Protein AF-A0A7X0TU93-F1 (afdb_monomer_lite)

Secondary structure (DSSP, 8-state):
-HHHHHHHHHHHHHHHHHHTSTT--HHHHHHHHHHHHHHHHHHHHHHHHHHHTT----B-HHHHHHHHHHHHHHHHHHHHTTSS-GGGHHHHHHHHHHHHHHHHH--BS------

Structure (mmCIF, N/CA/C/O backbone):
data_AF-A0A7X0TU93-F1
#
_entry.id   AF-A0A7X0TU93-F1
#
loop_
_atom_site.group_PDB
_atom_site.id
_atom_site.type_symbol
_atom_site.label_atom_id
_atom_site.label_alt_id
_atom_site.label_comp_id
_atom_site.label_asym_id
_atom_site.label_entity_id
_atom_site.label_seq_id
_atom_site.pdbx_PDB_ins_code
_atom_site.Cartn_x
_atom_site.Cartn_y
_atom_site.Cartn_z
_atom_site.occupancy
_atom_site.B_iso_or_equiv
_atom_site.auth_seq_id
_atom_site.auth_comp_id
_atom_site.auth_asym_id
_atom_site.auth_atom_id
_atom_site.pdbx_PDB_model_num
ATOM 1 N N . MET A 1 1 ? -4.955 6.452 7.389 1.00 64.06 1 MET A N 1
ATOM 2 C CA . MET A 1 1 ? -3.762 7.131 6.828 1.00 64.06 1 MET A CA 1
ATOM 3 C C . MET A 1 1 ? -2.519 6.248 6.896 1.00 64.06 1 MET A C 1
ATOM 5 O O . MET A 1 1 ? -1.942 6.004 5.852 1.00 64.06 1 MET A O 1
ATOM 9 N N . LEU A 1 2 ? -2.144 5.685 8.053 1.00 73.81 2 LEU A N 1
ATOM 10 C CA . LEU A 1 2 ? -0.967 4.795 8.152 1.00 73.81 2 LEU A CA 1
ATOM 11 C C . LEU A 1 2 ? -1.097 3.449 7.410 1.00 73.81 2 LEU A C 1
ATOM 13 O O . LEU A 1 2 ? -0.090 2.902 6.984 1.00 73.81 2 LEU A O 1
ATOM 17 N N . LEU A 1 3 ? -2.325 2.972 7.176 1.00 72.25 3 LEU A N 1
ATOM 18 C CA . LEU A 1 3 ? -2.631 1.809 6.333 1.00 72.25 3 LEU A CA 1
ATOM 19 C C . LEU A 1 3 ? -2.080 1.985 4.918 1.00 72.25 3 LEU A C 1
ATOM 21 O O . LEU A 1 3 ? -1.409 1.110 4.388 1.00 72.25 3 LEU A O 1
ATOM 25 N N . TYR A 1 4 ? -2.322 3.163 4.338 1.00 75.81 4 TYR A N 1
ATOM 26 C CA . TYR A 1 4 ? -1.814 3.506 3.020 1.00 75.81 4 TYR A CA 1
ATOM 27 C C . TYR A 1 4 ? -0.291 3.550 3.008 1.00 75.81 4 TYR A C 1
ATOM 29 O O . TYR A 1 4 ? 0.321 3.041 2.082 1.00 75.81 4 TYR A O 1
ATOM 37 N N . PHE A 1 5 ? 0.322 4.108 4.055 1.00 75.94 5 PHE A N 1
ATOM 38 C CA . PHE A 1 5 ? 1.775 4.214 4.130 1.00 75.94 5 PHE A CA 1
ATOM 39 C C . PHE A 1 5 ? 2.444 2.832 4.164 1.00 75.94 5 PHE A C 1
ATOM 41 O O . PHE A 1 5 ? 3.403 2.608 3.435 1.00 75.94 5 PHE A O 1
ATOM 48 N N . GLY A 1 6 ? 1.902 1.888 4.943 1.00 77.81 6 GLY A N 1
ATOM 49 C CA . GLY A 1 6 ? 2.391 0.504 4.976 1.00 77.81 6 GLY A CA 1
ATOM 50 C C . GLY A 1 6 ? 2.223 -0.216 3.637 1.00 77.81 6 GLY A C 1
ATOM 51 O O . GLY A 1 6 ? 3.159 -0.846 3.150 1.00 77.81 6 GLY A O 1
ATOM 52 N N . TYR A 1 7 ? 1.059 -0.054 3.008 1.00 79.44 7 TYR A N 1
ATOM 53 C CA . TYR A 1 7 ? 0.767 -0.636 1.698 1.00 79.44 7 TYR A CA 1
ATOM 54 C C . TYR A 1 7 ? 1.671 -0.073 0.587 1.00 79.44 7 TYR A C 1
ATOM 56 O O . TYR A 1 7 ? 2.238 -0.817 -0.213 1.00 79.44 7 TYR A O 1
ATOM 64 N N . PHE A 1 8 ? 1.861 1.247 0.576 1.00 79.56 8 PHE A N 1
ATOM 65 C CA . PHE A 1 8 ? 2.715 1.947 -0.378 1.00 79.56 8 PHE A CA 1
ATOM 66 C C . PHE A 1 8 ? 4.175 1.499 -0.276 1.00 79.56 8 PHE A C 1
ATOM 68 O O . PHE A 1 8 ? 4.825 1.318 -1.300 1.00 79.56 8 PHE A O 1
ATOM 75 N N . LEU A 1 9 ? 4.687 1.286 0.938 1.00 80.12 9 LEU A N 1
ATOM 76 C CA . LEU A 1 9 ? 6.096 0.961 1.179 1.00 80.12 9 LEU A CA 1
ATOM 77 C C . LEU A 1 9 ? 6.483 -0.410 0.601 1.00 80.12 9 LEU A C 1
ATOM 79 O O . LEU A 1 9 ? 7.512 -0.535 -0.061 1.00 80.12 9 LEU A O 1
ATOM 83 N N . VAL A 1 10 ? 5.629 -1.420 0.782 1.00 79.94 10 VAL A N 1
ATOM 84 C CA . VAL A 1 10 ? 5.846 -2.772 0.231 1.00 79.94 10 VAL A CA 1
ATOM 85 C C . VAL A 1 10 ? 5.816 -2.760 -1.298 1.00 79.94 10 VAL A C 1
ATOM 87 O O . VAL A 1 10 ? 6.655 -3.379 -1.957 1.00 79.94 10 VAL A O 1
ATOM 90 N N . HIS A 1 11 ? 4.877 -2.020 -1.882 1.00 75.06 11 HIS A N 1
ATOM 91 C CA . HIS A 1 11 ? 4.806 -1.898 -3.330 1.00 75.06 11 HIS A CA 1
ATOM 92 C C . HIS A 1 11 ? 5.956 -1.066 -3.919 1.00 75.06 11 HIS A C 1
ATOM 94 O O . HIS A 1 11 ? 6.493 -1.424 -4.968 1.00 75.06 11 HIS A O 1
ATOM 100 N N . ALA A 1 12 ? 6.377 0.003 -3.238 1.00 78.94 12 ALA A N 1
ATOM 101 C CA . ALA A 1 12 ? 7.544 0.786 -3.630 1.00 78.94 12 ALA A CA 1
ATOM 102 C C . ALA A 1 12 ? 8.803 -0.091 -3.656 1.00 78.94 12 ALA A C 1
ATOM 104 O O . ALA A 1 12 ? 9.567 -0.026 -4.616 1.00 78.94 12 ALA A O 1
ATOM 105 N N . TYR A 1 13 ? 8.977 -0.974 -2.666 1.00 77.25 13 TYR A N 1
ATOM 106 C CA . TYR A 1 13 ? 10.075 -1.943 -2.649 1.00 77.25 13 TYR A CA 1
ATOM 107 C C . TYR A 1 13 ? 10.044 -2.882 -3.867 1.00 77.25 13 TYR A C 1
ATOM 109 O O . TYR A 1 13 ? 11.060 -3.051 -4.537 1.00 77.25 13 TYR A O 1
ATOM 117 N N . SER A 1 14 ? 8.870 -3.416 -4.223 1.00 72.38 14 SER A N 1
ATOM 118 C CA . SER A 1 14 ? 8.722 -4.272 -5.415 1.00 72.38 14 SER A CA 1
ATOM 119 C C . SER A 1 14 ? 9.058 -3.547 -6.721 1.00 72.38 14 SER A C 1
ATOM 121 O O . SER A 1 14 ? 9.546 -4.160 -7.667 1.00 72.38 14 SER A O 1
ATOM 123 N N . ILE A 1 15 ? 8.802 -2.241 -6.796 1.00 70.44 15 ILE A N 1
ATOM 124 C CA . ILE A 1 15 ? 9.132 -1.430 -7.971 1.00 70.44 15 ILE A CA 1
ATOM 125 C C . ILE A 1 15 ? 10.627 -1.114 -8.025 1.00 70.44 15 ILE A C 1
ATOM 127 O O . ILE A 1 15 ? 11.216 -1.192 -9.100 1.00 70.44 15 ILE A O 1
ATOM 131 N N . VAL A 1 16 ? 11.256 -0.814 -6.886 1.00 74.94 16 VAL A N 1
ATOM 132 C CA . VAL A 1 16 ? 12.709 -0.583 -6.799 1.00 74.94 16 VAL A CA 1
ATOM 133 C C . VAL A 1 16 ? 13.496 -1.820 -7.242 1.00 74.94 16 VAL A C 1
ATOM 135 O O . VAL A 1 16 ? 14.478 -1.684 -7.975 1.00 74.94 16 VAL A O 1
ATOM 138 N N . ASP A 1 17 ? 13.036 -3.016 -6.871 1.00 69.12 17 ASP A N 1
ATOM 139 C CA . ASP A 1 17 ? 13.629 -4.284 -7.312 1.00 69.12 17 ASP A CA 1
ATOM 140 C C . ASP A 1 17 ? 13.550 -4.451 -8.843 1.00 69.12 17 ASP A C 1
ATOM 142 O O . ASP A 1 17 ? 14.542 -4.762 -9.505 1.00 69.12 17 ASP A O 1
ATOM 146 N N . LYS A 1 18 ? 12.401 -4.115 -9.446 1.00 66.81 18 LYS A N 1
ATOM 147 C CA . LYS A 1 18 ? 12.216 -4.171 -10.907 1.00 66.81 18 LYS A CA 1
ATOM 148 C C . LYS A 1 18 ? 12.986 -3.093 -11.670 1.00 66.81 18 LYS A C 1
ATOM 150 O O . LYS A 1 18 ? 13.452 -3.358 -12.775 1.00 66.81 18 LYS A O 1
ATOM 155 N N . ILE A 1 19 ? 13.124 -1.894 -11.104 1.00 66.88 19 ILE A N 1
ATOM 156 C CA . ILE A 1 19 ? 13.863 -0.774 -11.715 1.00 66.88 19 ILE A CA 1
ATOM 157 C C . ILE A 1 19 ? 15.380 -0.981 -11.623 1.00 66.88 19 ILE A C 1
ATOM 159 O O . ILE A 1 19 ? 16.107 -0.495 -12.484 1.00 66.88 19 ILE A O 1
ATOM 163 N N . SER A 1 20 ? 15.867 -1.732 -10.631 1.00 64.19 20 SER A N 1
ATOM 164 C CA . SER A 1 20 ? 17.299 -2.045 -10.491 1.00 64.19 20 SER A CA 1
ATOM 165 C C . SER A 1 20 ? 17.837 -2.962 -11.599 1.00 64.19 20 SER A C 1
ATOM 167 O O . SER A 1 20 ? 19.039 -3.223 -11.655 1.00 64.19 20 SER A O 1
ATOM 169 N N . GLN A 1 21 ? 16.979 -3.435 -12.508 1.00 66.44 21 GLN A N 1
ATOM 170 C CA . GLN A 1 21 ? 17.405 -4.173 -13.689 1.00 66.44 21 GLN A CA 1
ATOM 171 C C . GLN A 1 21 ? 18.001 -3.213 -14.740 1.00 66.44 21 GLN A C 1
ATOM 173 O O . GLN A 1 21 ? 17.340 -2.259 -15.154 1.00 66.44 21 GLN A O 1
ATOM 178 N N . PRO A 1 22 ? 19.235 -3.458 -15.220 1.00 57.75 22 PRO A N 1
ATOM 179 C CA . PRO A 1 22 ? 20.078 -2.461 -15.895 1.00 57.75 22 PRO A CA 1
ATOM 180 C C . PRO A 1 22 ? 19.654 -2.053 -17.324 1.00 57.75 22 PRO A C 1
ATOM 182 O O . PRO A 1 22 ? 20.442 -1.436 -18.036 1.00 57.75 22 PRO A O 1
ATOM 185 N N . HIS A 1 23 ? 18.436 -2.371 -17.776 1.00 61.78 23 HIS A N 1
ATOM 186 C CA . HIS A 1 23 ? 18.007 -2.201 -19.174 1.00 61.78 23 HIS A CA 1
ATOM 187 C C . HIS A 1 23 ? 16.750 -1.326 -19.360 1.00 61.78 23 HIS A C 1
ATOM 189 O O . HIS A 1 23 ? 16.056 -1.437 -20.368 1.00 61.78 23 HIS A O 1
ATOM 195 N N . LEU A 1 24 ? 16.406 -0.464 -18.398 1.00 69.69 24 LEU A N 1
ATOM 196 C CA . LEU A 1 24 ? 15.202 0.371 -18.487 1.00 69.69 24 LEU A CA 1
ATOM 197 C C . LEU A 1 24 ? 15.537 1.828 -18.818 1.00 69.69 24 LEU A C 1
ATOM 199 O O . LEU A 1 24 ? 16.319 2.480 -18.130 1.00 69.69 24 LEU A O 1
ATOM 203 N N . ALA A 1 25 ? 14.902 2.358 -19.866 1.00 79.62 25 ALA A N 1
ATOM 204 C CA . ALA A 1 25 ? 15.002 3.771 -20.207 1.00 79.62 25 ALA A CA 1
ATOM 205 C C . ALA A 1 25 ? 14.377 4.648 -19.095 1.00 79.62 25 ALA A C 1
ATOM 207 O O . ALA A 1 25 ? 13.308 4.301 -18.579 1.00 79.62 25 ALA A O 1
ATOM 208 N N . PRO A 1 26 ? 14.954 5.824 -18.772 1.00 76.31 26 PRO A N 1
ATOM 209 C CA . PRO A 1 26 ? 14.443 6.718 -17.724 1.00 76.31 26 PRO A CA 1
ATOM 210 C C . PRO A 1 26 ? 12.962 7.098 -17.885 1.00 76.31 26 PRO A C 1
ATOM 212 O O . PRO A 1 26 ? 12.227 7.215 -16.905 1.00 76.31 26 PRO A O 1
ATOM 215 N N . SER A 1 27 ? 12.489 7.234 -19.126 1.00 79.50 27 SER A N 1
ATOM 216 C CA . SER A 1 27 ? 11.087 7.537 -19.440 1.00 79.50 27 SER A CA 1
ATOM 217 C C . SER A 1 27 ? 10.125 6.415 -19.028 1.00 79.50 27 SER A C 1
ATOM 219 O O . SER A 1 27 ? 9.015 6.691 -18.578 1.00 79.50 27 SER A O 1
ATOM 221 N N . VAL A 1 28 ? 10.552 5.152 -19.135 1.00 79.06 28 VAL A N 1
ATOM 222 C CA . VAL A 1 28 ? 9.750 3.975 -18.751 1.00 79.06 28 VAL A CA 1
ATOM 223 C C . VAL A 1 28 ? 9.601 3.898 -17.234 1.00 79.06 28 VAL A C 1
ATOM 225 O O . VAL A 1 28 ? 8.542 3.521 -16.727 1.00 79.06 28 VAL A O 1
ATOM 228 N N . ILE A 1 29 ? 10.641 4.312 -16.508 1.00 78.50 29 ILE A N 1
ATOM 229 C CA . ILE A 1 29 ? 10.635 4.389 -15.047 1.00 78.50 29 ILE A CA 1
ATOM 230 C C . ILE A 1 29 ? 9.615 5.433 -14.576 1.00 78.50 29 ILE A C 1
ATOM 232 O O . ILE A 1 29 ? 8.764 5.121 -13.743 1.00 78.50 29 ILE A O 1
ATOM 236 N N . LEU A 1 30 ? 9.647 6.643 -15.149 1.00 80.69 30 LEU A N 1
ATOM 237 C CA . LEU A 1 30 ? 8.689 7.703 -14.814 1.00 80.69 30 LEU A CA 1
ATOM 238 C C . LEU A 1 30 ? 7.247 7.301 -15.139 1.00 80.69 30 LEU A C 1
ATOM 240 O O . LEU A 1 30 ? 6.359 7.476 -14.306 1.00 80.69 30 LEU A O 1
ATOM 244 N N . PHE A 1 31 ? 7.020 6.707 -16.312 1.00 82.81 31 PHE A N 1
ATOM 245 C CA . PHE A 1 31 ? 5.698 6.219 -16.701 1.00 82.81 31 PHE A CA 1
ATOM 246 C C . PHE A 1 31 ? 5.174 5.149 -15.732 1.00 82.81 31 PHE A C 1
ATOM 248 O O . PHE A 1 31 ? 4.052 5.259 -15.234 1.00 82.81 31 PHE A O 1
ATOM 255 N N . SER A 1 32 ? 6.002 4.154 -15.400 1.00 80.00 32 SER A N 1
ATOM 256 C CA . SER A 1 32 ? 5.628 3.086 -14.464 1.00 80.00 32 SER A CA 1
ATOM 257 C C . SER A 1 32 ? 5.327 3.627 -13.067 1.00 80.00 32 SER A C 1
ATOM 259 O O . SER A 1 32 ? 4.378 3.176 -12.430 1.00 80.00 32 SER A O 1
ATOM 261 N N . LEU A 1 33 ? 6.083 4.629 -12.606 1.00 80.81 33 LEU A N 1
ATOM 262 C CA . LEU A 1 33 ? 5.853 5.279 -11.317 1.00 80.81 33 LEU A CA 1
ATOM 263 C C . LEU A 1 33 ? 4.513 6.028 -11.282 1.00 80.81 33 LEU A C 1
ATOM 265 O O . LEU A 1 33 ? 3.765 5.901 -10.314 1.00 80.81 33 LEU A O 1
ATOM 269 N N . THR A 1 34 ? 4.175 6.775 -12.336 1.00 83.38 34 THR A N 1
ATOM 270 C CA . THR A 1 34 ? 2.879 7.465 -12.435 1.00 83.38 34 THR A CA 1
ATOM 271 C C . THR A 1 34 ? 1.723 6.476 -12.433 1.00 83.38 34 THR A C 1
ATOM 273 O O . THR A 1 34 ? 0.783 6.631 -11.651 1.00 83.38 34 THR A O 1
ATOM 276 N N . VAL A 1 35 ? 1.798 5.442 -13.274 1.00 82.38 35 VAL A N 1
ATOM 277 C CA . VAL A 1 35 ? 0.761 4.406 -13.343 1.00 82.38 35 VAL A CA 1
ATOM 278 C C . VAL A 1 35 ? 0.607 3.721 -11.988 1.00 82.38 35 VAL A C 1
ATOM 280 O O . VAL A 1 35 ? -0.517 3.527 -11.530 1.00 82.38 35 VAL A O 1
ATOM 283 N N . PHE A 1 36 ? 1.716 3.435 -11.304 1.00 80.00 36 PHE A N 1
ATOM 284 C CA . PHE A 1 36 ? 1.710 2.870 -9.962 1.00 80.00 36 PHE A CA 1
ATOM 285 C C . PHE A 1 36 ? 1.006 3.766 -8.931 1.00 80.00 36 PHE A C 1
ATOM 287 O O . PHE A 1 36 ? 0.170 3.277 -8.170 1.00 80.00 36 PHE A O 1
ATOM 294 N N . ILE A 1 37 ? 1.299 5.071 -8.917 1.00 78.31 37 ILE A N 1
ATOM 295 C CA . ILE A 1 37 ? 0.656 6.026 -7.999 1.00 78.31 37 ILE A CA 1
ATOM 296 C C . ILE A 1 37 ? -0.858 6.092 -8.244 1.00 78.31 37 ILE A C 1
ATOM 298 O O . ILE A 1 37 ? -1.636 6.174 -7.295 1.00 78.31 37 ILE A O 1
ATOM 302 N N . ILE A 1 38 ? -1.293 6.030 -9.501 1.00 82.06 38 ILE A N 1
ATOM 303 C CA . ILE A 1 38 ? -2.721 6.040 -9.842 1.00 82.06 38 ILE A CA 1
ATOM 304 C C . ILE A 1 38 ? -3.382 4.728 -9.398 1.00 82.06 38 ILE A C 1
ATOM 306 O O . ILE A 1 38 ? -4.437 4.746 -8.763 1.00 82.06 38 ILE A O 1
ATOM 310 N N . TRP A 1 39 ? -2.744 3.588 -9.670 1.00 75.25 39 TRP A N 1
ATOM 311 C CA . TRP A 1 39 ? -3.280 2.269 -9.328 1.00 75.25 39 TRP A CA 1
ATOM 312 C C . TRP A 1 39 ? -3.351 2.016 -7.822 1.00 75.25 39 TRP A C 1
ATOM 314 O O . TRP A 1 39 ? -4.347 1.480 -7.343 1.00 75.25 39 TRP A O 1
ATOM 324 N N . THR A 1 40 ? -2.343 2.446 -7.057 1.00 74.69 40 THR A N 1
ATOM 325 C CA . THR A 1 40 ? -2.339 2.322 -5.588 1.00 74.69 40 THR A CA 1
ATOM 326 C C . THR A 1 40 ? -3.417 3.196 -4.937 1.00 74.69 40 THR A C 1
ATOM 328 O O . THR A 1 40 ? -3.863 2.918 -3.826 1.00 74.69 40 THR A O 1
ATOM 331 N N . PHE A 1 41 ? -3.900 4.228 -5.637 1.00 76.31 41 PHE A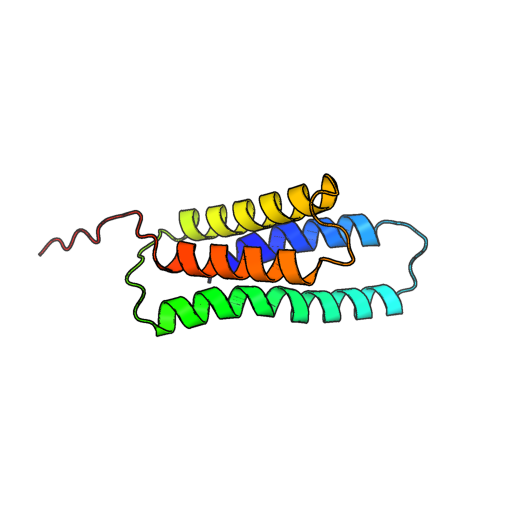 N 1
ATOM 332 C CA . PHE A 1 41 ? -4.945 5.117 -5.137 1.00 76.31 41 PHE A CA 1
ATOM 333 C C . PHE A 1 41 ? -6.329 4.454 -5.102 1.00 76.31 41 PHE A C 1
ATOM 335 O O . PHE A 1 41 ? -7.139 4.764 -4.230 1.00 76.31 41 PHE A O 1
ATOM 342 N N . ILE A 1 42 ? -6.602 3.506 -6.002 1.00 80.06 42 ILE A N 1
ATOM 343 C CA . ILE A 1 42 ? -7.889 2.799 -6.086 1.00 80.06 42 ILE A CA 1
ATOM 344 C C . ILE A 1 42 ? -8.228 2.070 -4.769 1.00 80.06 42 ILE A C 1
ATOM 346 O O . ILE A 1 42 ? -9.262 2.389 -4.178 1.00 80.06 42 ILE A O 1
ATOM 350 N N . PRO A 1 43 ? -7.390 1.166 -4.224 1.00 71.88 43 PRO A N 1
ATOM 351 C CA . PRO A 1 43 ? -7.693 0.491 -2.958 1.00 71.88 43 PRO A CA 1
ATOM 352 C C . PRO A 1 43 ? -7.783 1.456 -1.765 1.00 71.88 43 PRO A C 1
ATOM 354 O O . PRO A 1 43 ? -8.560 1.230 -0.836 1.00 71.88 43 PRO A O 1
ATOM 357 N N . VAL A 1 44 ? -7.073 2.589 -1.809 1.00 74.56 44 VAL A N 1
ATOM 358 C CA . VAL A 1 44 ? -7.155 3.639 -0.776 1.00 74.56 44 VAL A CA 1
ATOM 359 C C . VAL A 1 44 ? -8.542 4.260 -0.706 1.00 74.56 44 VAL A C 1
ATOM 361 O O . VAL A 1 44 ? -9.022 4.553 0.396 1.00 74.56 44 VAL A O 1
ATOM 364 N N . THR A 1 45 ? -9.213 4.418 -1.850 1.00 77.25 45 THR A N 1
ATOM 365 C CA . THR A 1 45 ? -10.599 4.899 -1.861 1.00 77.25 45 THR A CA 1
ATOM 366 C C . THR A 1 45 ? -11.537 3.953 -1.114 1.00 77.25 45 THR A C 1
ATOM 368 O O . THR A 1 45 ? -12.434 4.439 -0.436 1.00 77.25 45 THR A O 1
ATOM 371 N N . GLY A 1 46 ? -11.282 2.639 -1.104 1.00 74.88 46 GLY A N 1
ATOM 372 C CA . GLY A 1 46 ? -12.078 1.660 -0.351 1.00 74.88 46 GLY A CA 1
ATOM 373 C C . GLY A 1 46 ? -12.082 1.911 1.157 1.00 74.88 46 GLY A C 1
ATOM 374 O O . GLY A 1 46 ? -13.139 1.909 1.788 1.00 74.88 46 GLY A O 1
ATOM 375 N N . TYR A 1 47 ? -10.924 2.243 1.732 1.00 73.44 47 TYR A N 1
ATOM 376 C CA . TYR A 1 47 ? -10.833 2.640 3.142 1.00 73.44 47 TYR A CA 1
ATOM 377 C C . TYR A 1 47 ? -11.530 3.981 3.412 1.00 73.44 47 TYR A C 1
ATOM 379 O O . TYR A 1 47 ? -12.166 4.162 4.452 1.00 73.44 47 TYR A O 1
ATOM 387 N N . PHE A 1 48 ? -11.433 4.930 2.476 1.00 72.19 48 PHE A N 1
ATOM 388 C CA . PHE A 1 48 ? -12.091 6.232 2.602 1.00 72.19 48 PHE A CA 1
ATOM 389 C C . PHE A 1 48 ? -13.620 6.104 2.544 1.00 72.19 48 PHE A C 1
ATOM 391 O O . PHE A 1 48 ? -14.311 6.703 3.366 1.00 72.19 48 PHE A O 1
ATOM 398 N N . ILE A 1 49 ? -14.135 5.270 1.635 1.00 76.19 49 ILE A N 1
ATOM 399 C CA . ILE A 1 49 ? -15.557 4.932 1.503 1.00 76.19 49 ILE A CA 1
ATOM 400 C C . ILE A 1 49 ? -16.054 4.248 2.776 1.00 76.19 49 ILE A C 1
ATOM 402 O O . ILE A 1 49 ? -17.065 4.669 3.331 1.00 76.19 49 ILE A O 1
ATOM 406 N N . ALA A 1 50 ? -15.328 3.257 3.296 1.00 74.62 50 ALA A N 1
ATOM 407 C CA . ALA A 1 50 ? -15.705 2.588 4.540 1.00 74.62 50 ALA A CA 1
ATOM 408 C C . ALA A 1 50 ? -15.795 3.572 5.720 1.00 74.62 50 ALA A C 1
ATOM 410 O O . ALA A 1 50 ? -16.747 3.549 6.501 1.00 74.62 50 ALA A O 1
ATOM 411 N N . LYS A 1 51 ? -14.846 4.509 5.812 1.00 68.75 51 LYS A N 1
ATOM 412 C CA . LYS A 1 51 ? -14.878 5.566 6.828 1.00 68.75 51 LYS A CA 1
ATOM 413 C C . LYS A 1 51 ? -16.052 6.536 6.630 1.00 68.75 51 LYS A C 1
ATOM 415 O O . LYS A 1 51 ? -16.639 6.979 7.615 1.00 68.75 51 LYS A O 1
ATOM 420 N N . LEU A 1 52 ? -16.419 6.835 5.380 1.00 71.75 52 LEU A N 1
ATOM 421 C CA . LEU A 1 52 ? -17.601 7.635 5.033 1.00 71.75 52 LEU A CA 1
ATOM 422 C C . LEU A 1 52 ? -18.903 6.937 5.466 1.00 71.75 52 LEU A C 1
ATOM 424 O O . LEU A 1 52 ? -19.827 7.587 5.947 1.00 71.75 52 LEU A O 1
ATOM 428 N N . PHE A 1 53 ? -18.939 5.605 5.386 1.00 74.19 53 PHE A N 1
ATOM 429 C CA . PHE A 1 53 ? -20.039 4.745 5.840 1.00 74.19 53 PHE A CA 1
ATOM 430 C C . PHE A 1 53 ? -20.131 4.582 7.372 1.00 74.19 53 PHE A C 1
ATOM 432 O O . PHE A 1 53 ? -20.751 3.637 7.860 1.00 74.19 53 PHE A O 1
ATOM 439 N N . LYS A 1 54 ? -19.553 5.506 8.158 1.00 64.06 54 LYS A N 1
ATOM 440 C CA . LYS A 1 54 ? -19.524 5.452 9.634 1.00 64.06 54 LYS A CA 1
ATOM 441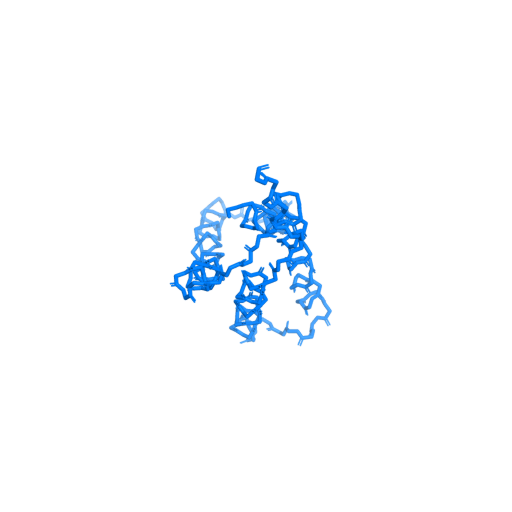 C C . LYS A 1 54 ? -18.894 4.164 10.185 1.00 64.06 54 LYS A C 1
ATOM 443 O O . LYS A 1 54 ? -19.292 3.689 11.249 1.00 64.06 54 LYS A O 1
ATOM 448 N N . ALA A 1 55 ? -17.886 3.604 9.516 1.00 63.59 55 ALA A N 1
ATOM 449 C CA . ALA A 1 55 ? -17.104 2.532 10.122 1.00 63.59 55 ALA A CA 1
ATOM 450 C C . ALA A 1 55 ? -16.454 3.040 11.428 1.00 63.59 55 ALA A C 1
ATOM 452 O O . ALA A 1 55 ? -15.556 3.882 11.414 1.00 63.59 55 ALA A O 1
ATOM 453 N N . GLY A 1 56 ? -16.954 2.552 12.568 1.00 57.22 56 GLY A N 1
ATOM 454 C CA . GLY A 1 56 ? -16.499 2.897 13.922 1.00 57.22 56 GLY A CA 1
ATOM 455 C C . GLY A 1 56 ? -15.225 2.162 14.349 1.00 57.22 56 GLY A C 1
ATOM 456 O O . GLY A 1 56 ? -14.963 2.031 15.544 1.00 57.22 56 GLY A O 1
ATOM 457 N N . GLY A 1 57 ? -14.461 1.638 13.387 1.00 62.19 57 GLY A N 1
ATOM 458 C CA . GLY A 1 57 ? -13.217 0.922 13.623 1.00 62.19 57 GLY A CA 1
ATOM 459 C C . GLY A 1 57 ? -12.147 1.847 14.189 1.00 62.19 57 GLY A C 1
ATOM 460 O O . GLY A 1 57 ? -11.652 2.742 13.499 1.00 62.19 57 GLY A O 1
ATOM 461 N N . TYR A 1 58 ? -11.772 1.633 15.448 1.00 62.56 58 TYR A N 1
ATOM 462 C CA . TYR A 1 58 ? -10.628 2.279 16.072 1.00 62.56 58 TYR A CA 1
ATOM 463 C C . TYR A 1 58 ? -9.475 1.277 16.081 1.00 62.56 58 TYR A C 1
ATOM 465 O O . TYR A 1 58 ? -9.434 0.342 16.877 1.00 62.56 58 TYR A O 1
ATOM 473 N N . LEU A 1 59 ? -8.547 1.442 15.141 1.00 65.38 59 LEU A N 1
ATOM 474 C CA . LEU A 1 59 ? -7.307 0.675 15.105 1.00 65.38 59 LEU A CA 1
ATOM 475 C C . LEU A 1 59 ? -6.153 1.582 15.515 1.00 65.38 59 LEU A C 1
ATOM 477 O O . LEU A 1 59 ? -6.001 2.689 14.987 1.00 65.38 59 LEU A O 1
ATOM 481 N N . ASN A 1 60 ? -5.306 1.094 16.423 1.00 71.62 60 ASN A N 1
ATOM 482 C CA . ASN A 1 60 ? -4.078 1.792 16.789 1.00 71.62 60 ASN A CA 1
ATOM 483 C C . ASN A 1 60 ? -3.237 2.083 15.529 1.00 71.62 60 ASN A C 1
ATOM 485 O O . ASN A 1 60 ? -3.178 1.276 14.600 1.00 71.62 60 ASN A O 1
ATO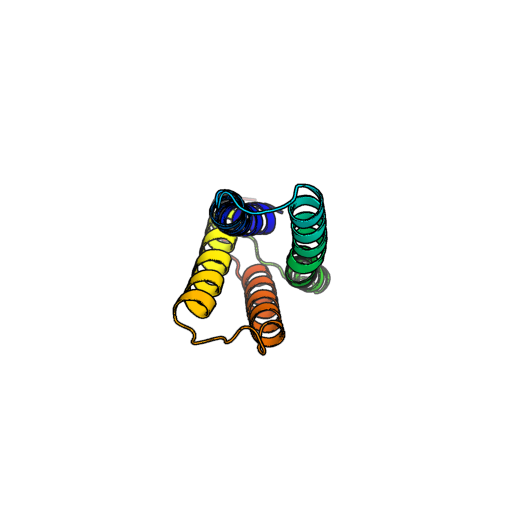M 489 N N . LYS A 1 61 ? -2.550 3.228 15.513 1.00 71.75 61 LYS A N 1
ATOM 490 C CA . LYS A 1 61 ? -1.690 3.708 14.420 1.00 71.75 61 LYS A CA 1
ATOM 491 C C . LYS A 1 61 ? -0.732 2.624 13.903 1.00 71.75 61 LYS A C 1
ATOM 493 O O . LYS A 1 61 ? -0.603 2.454 12.693 1.00 71.75 61 LYS A O 1
ATOM 498 N N . TYR A 1 62 ? -0.131 1.860 14.815 1.00 73.12 62 TYR A N 1
ATOM 499 C CA . TYR A 1 62 ? 0.766 0.744 14.500 1.00 73.12 62 TYR A CA 1
ATOM 500 C C . TYR A 1 62 ? 0.042 -0.460 13.889 1.00 73.12 62 TYR A C 1
ATOM 502 O O . TYR A 1 62 ? 0.512 -1.013 12.901 1.00 73.12 62 TYR A O 1
ATOM 510 N N . ALA A 1 63 ? -1.126 -0.831 14.418 1.00 75.06 63 ALA A N 1
ATOM 511 C CA . ALA A 1 63 ? -1.934 -1.918 13.865 1.00 75.06 63 ALA A CA 1
ATOM 512 C C . ALA A 1 63 ? -2.418 -1.583 12.447 1.00 75.06 63 ALA A C 1
ATOM 514 O O . ALA A 1 63 ? -2.390 -2.432 11.563 1.00 75.06 63 ALA A O 1
ATOM 515 N N . LEU A 1 64 ? -2.780 -0.318 12.211 1.00 73.81 64 LEU A N 1
ATOM 516 C CA . LEU A 1 64 ? -3.172 0.174 10.895 1.00 73.81 64 LEU A CA 1
ATOM 517 C C . LEU A 1 64 ? -2.000 0.091 9.902 1.00 73.81 64 LEU A C 1
ATOM 519 O O . LEU A 1 64 ? -2.195 -0.289 8.755 1.00 73.81 64 LEU A O 1
ATOM 523 N N . PHE A 1 65 ? -0.782 0.416 10.337 1.00 74.69 65 PHE A N 1
ATOM 524 C CA . PHE A 1 65 ? 0.419 0.288 9.510 1.00 74.69 65 PHE A CA 1
ATOM 525 C C . PHE A 1 65 ? 0.734 -1.177 9.172 1.00 74.69 65 PHE A C 1
ATOM 527 O O . PHE A 1 65 ? 0.903 -1.511 8.000 1.00 74.69 65 PHE A O 1
ATOM 534 N N . ILE A 1 66 ? 0.741 -2.057 10.180 1.00 81.06 66 ILE A N 1
ATOM 535 C CA . ILE A 1 66 ? 1.005 -3.494 10.007 1.00 81.06 66 ILE A CA 1
ATOM 536 C C . ILE A 1 66 ? -0.041 -4.133 9.089 1.00 81.06 66 ILE A C 1
ATOM 538 O O . ILE A 1 66 ? 0.322 -4.906 8.209 1.00 81.06 66 ILE A O 1
ATOM 542 N N . ALA A 1 67 ? -1.320 -3.772 9.226 1.00 80.94 67 ALA A N 1
ATOM 543 C CA . ALA A 1 67 ? -2.372 -4.256 8.336 1.00 80.94 67 ALA A CA 1
ATOM 544 C C . ALA A 1 67 ? -2.108 -3.865 6.872 1.00 80.94 67 ALA A C 1
ATOM 546 O O . ALA A 1 67 ? -2.227 -4.706 5.987 1.00 80.94 67 ALA A O 1
ATOM 547 N N . GLY A 1 68 ? -1.672 -2.628 6.611 1.00 79.44 68 GLY A N 1
ATOM 548 C CA . GLY A 1 68 ? -1.299 -2.186 5.264 1.00 79.44 68 GLY A CA 1
ATOM 549 C C . GLY A 1 68 ? -0.132 -2.984 4.675 1.00 79.44 68 GLY A C 1
ATOM 550 O O . GLY A 1 68 ? -0.192 -3.401 3.520 1.00 79.44 68 GLY A O 1
ATOM 551 N N . VAL A 1 69 ? 0.898 -3.248 5.488 1.00 81.31 69 VAL A N 1
ATOM 552 C CA . VAL A 1 69 ? 2.060 -4.069 5.098 1.00 81.31 69 VAL A CA 1
ATOM 553 C C . VAL A 1 69 ? 1.649 -5.515 4.808 1.00 81.31 69 VAL A C 1
ATOM 555 O O . VAL A 1 69 ? 2.067 -6.080 3.797 1.00 81.31 69 VAL A O 1
ATOM 558 N N . LEU A 1 70 ? 0.812 -6.112 5.662 1.00 84.19 70 LEU A N 1
ATOM 559 C CA . LEU A 1 70 ? 0.324 -7.481 5.487 1.00 84.19 70 LEU A CA 1
ATOM 560 C C . LEU A 1 70 ? -0.514 -7.616 4.218 1.00 84.19 70 LEU A C 1
ATOM 562 O O . LEU A 1 70 ? -0.276 -8.535 3.444 1.00 84.19 70 LEU A O 1
ATOM 566 N N . ILE A 1 71 ? -1.439 -6.687 3.972 1.00 83.94 71 ILE A N 1
ATOM 567 C CA . ILE A 1 71 ? -2.284 -6.695 2.770 1.00 83.94 71 ILE A CA 1
ATOM 568 C C . ILE A 1 71 ? -1.421 -6.630 1.506 1.00 83.94 71 ILE A C 1
ATOM 570 O O . ILE A 1 71 ? -1.591 -7.463 0.619 1.00 83.94 71 ILE A O 1
ATOM 574 N N . ALA A 1 72 ? -0.456 -5.707 1.449 1.00 80.62 72 ALA A N 1
ATOM 575 C CA . ALA A 1 72 ? 0.442 -5.597 0.300 1.00 80.62 72 ALA A CA 1
ATOM 576 C C . ALA A 1 72 ? 1.332 -6.837 0.127 1.00 80.62 72 ALA A C 1
ATOM 578 O O . ALA A 1 72 ? 1.583 -7.276 -0.990 1.00 80.62 72 ALA A O 1
ATOM 579 N N . THR A 1 73 ? 1.800 -7.432 1.227 1.00 81.25 73 THR A N 1
ATOM 580 C CA . THR A 1 73 ? 2.612 -8.659 1.181 1.00 81.25 73 THR A CA 1
ATOM 581 C C . THR A 1 73 ? 1.795 -9.851 0.686 1.00 81.25 73 THR A C 1
ATOM 583 O O . THR A 1 73 ? 2.291 -10.642 -0.117 1.00 81.25 73 THR A O 1
ATOM 586 N N . ILE A 1 74 ? 0.544 -9.974 1.138 1.00 83.06 74 ILE A N 1
ATOM 587 C CA . ILE A 1 74 ? -0.391 -11.013 0.694 1.00 83.06 74 ILE A CA 1
ATOM 588 C C . ILE A 1 74 ? -0.669 -10.852 -0.797 1.00 83.06 74 ILE A C 1
ATOM 590 O O . ILE A 1 74 ? -0.547 -11.824 -1.537 1.00 83.06 74 ILE A O 1
ATOM 594 N N . GLU A 1 75 ? -0.983 -9.638 -1.247 1.00 77.94 75 GLU A N 1
ATOM 595 C CA . GLU A 1 75 ? -1.212 -9.342 -2.661 1.00 77.94 75 GLU A CA 1
ATOM 596 C C . GLU A 1 75 ? 0.018 -9.680 -3.510 1.00 77.94 75 GLU A C 1
ATOM 598 O O . GLU A 1 75 ? -0.086 -10.439 -4.474 1.00 77.94 75 GLU A O 1
ATOM 603 N N . ASN A 1 76 ? 1.196 -9.190 -3.118 1.00 74.94 76 ASN A N 1
ATOM 604 C CA . ASN A 1 76 ? 2.437 -9.444 -3.843 1.00 74.94 76 ASN A CA 1
ATOM 605 C C . ASN A 1 76 ? 2.766 -10.945 -3.891 1.00 74.94 76 ASN A C 1
ATOM 607 O O . ASN A 1 76 ? 3.182 -11.455 -4.928 1.00 74.94 76 ASN A O 1
ATOM 611 N N . SER A 1 77 ? 2.507 -11.681 -2.805 1.00 77.88 77 SER A N 1
ATOM 612 C CA . SER A 1 77 ? 2.648 -13.144 -2.774 1.00 77.88 77 SER A CA 1
ATOM 613 C C . SER A 1 77 ? 1.664 -13.826 -3.727 1.00 77.88 77 SER A C 1
ATOM 615 O O . SER A 1 77 ? 2.045 -14.750 -4.442 1.00 77.88 77 SER A O 1
ATOM 617 N N . LEU A 1 78 ? 0.417 -13.355 -3.798 1.00 74.50 78 LEU A N 1
ATOM 618 C CA . LEU A 1 78 ? -0.613 -13.901 -4.686 1.00 74.50 78 LEU A CA 1
ATOM 619 C C . LEU A 1 78 ? -0.238 -13.745 -6.170 1.00 74.50 78 LEU A C 1
ATOM 621 O O . LEU A 1 78 ? -0.453 -14.664 -6.966 1.00 74.50 78 LEU A O 1
ATOM 625 N N . PHE A 1 79 ? 0.380 -12.616 -6.525 1.00 70.06 79 PHE A N 1
ATOM 626 C CA . PHE A 1 79 ? 0.967 -12.399 -7.849 1.00 70.06 79 PHE A CA 1
ATOM 627 C C . PHE A 1 79 ? 2.242 -13.226 -8.070 1.00 70.06 79 PHE A C 1
ATOM 629 O O . PHE A 1 79 ? 2.435 -13.778 -9.155 1.00 70.06 79 PHE A O 1
ATOM 636 N N . HIS A 1 80 ? 3.107 -13.351 -7.060 1.00 71.19 80 HIS A N 1
ATOM 637 C CA . HIS A 1 80 ? 4.367 -14.094 -7.166 1.00 71.19 80 HIS A CA 1
ATOM 638 C C . HIS A 1 80 ? 4.146 -15.600 -7.375 1.00 71.19 80 HIS A C 1
ATOM 640 O O . HIS A 1 80 ? 4.796 -16.212 -8.220 1.00 71.19 80 HIS A O 1
ATOM 646 N N . PHE A 1 81 ? 3.169 -16.192 -6.682 1.00 72.94 81 PHE A N 1
ATOM 647 C CA . PHE A 1 81 ? 2.792 -17.602 -6.840 1.00 72.94 81 PHE A CA 1
ATOM 648 C C . PHE A 1 81 ? 1.956 -17.885 -8.105 1.00 72.94 81 PHE A C 1
ATOM 650 O O . PHE A 1 81 ? 1.477 -19.006 -8.274 1.00 72.94 81 PHE A O 1
ATOM 657 N N . LYS A 1 82 ? 1.769 -16.899 -9.004 1.00 62.97 82 LYS A N 1
ATOM 658 C CA . LYS A 1 82 ? 0.911 -16.979 -10.208 1.00 62.97 82 LYS A CA 1
ATOM 659 C C . LYS A 1 82 ? -0.543 -17.398 -9.932 1.00 62.97 82 LYS A C 1
ATOM 661 O O . LYS A 1 82 ? -1.259 -17.760 -10.863 1.00 62.97 82 LYS A O 1
ATOM 666 N N . ILE A 1 83 ? -1.000 -17.310 -8.681 1.00 59.94 83 ILE A N 1
ATOM 667 C CA . ILE A 1 83 ? -2.405 -17.538 -8.312 1.00 59.94 83 ILE A CA 1
ATOM 668 C C . ILE A 1 83 ? -3.278 -16.453 -8.959 1.00 59.94 83 ILE A C 1
ATOM 670 O O . ILE A 1 83 ? -4.369 -16.748 -9.437 1.00 59.94 83 ILE A O 1
ATOM 674 N N . LEU A 1 84 ? -2.754 -15.224 -9.050 1.00 56.41 84 LEU A N 1
ATOM 675 C CA . LEU A 1 84 ? -3.284 -14.145 -9.883 1.00 56.41 84 LEU A CA 1
ATOM 676 C C . LEU A 1 84 ? -2.351 -13.905 -11.076 1.00 56.41 84 LEU A C 1
ATOM 678 O O . LEU A 1 84 ? -1.221 -13.440 -10.927 1.00 56.41 84 LEU A O 1
ATOM 682 N N . THR A 1 85 ? -2.822 -14.230 -12.279 1.00 58.59 85 THR A N 1
ATOM 683 C CA . THR A 1 85 ? -2.106 -13.915 -13.527 1.00 58.59 85 THR A CA 1
ATOM 684 C C . THR A 1 85 ? -2.241 -12.421 -13.845 1.00 58.59 85 THR A C 1
ATOM 686 O O . THR A 1 85 ? -3.216 -11.792 -13.448 1.00 58.59 85 THR A O 1
ATOM 689 N N . TYR A 1 86 ? -1.283 -11.835 -14.572 1.00 57.28 86 TYR A N 1
ATOM 690 C CA . TYR A 1 86 ? -1.265 -10.405 -14.931 1.00 57.28 86 TYR A CA 1
ATOM 691 C C . TYR A 1 86 ? -2.569 -9.931 -15.613 1.00 57.28 86 TYR A C 1
ATOM 693 O O . TYR A 1 86 ? -3.008 -8.805 -15.401 1.00 57.28 86 TYR A O 1
ATOM 701 N N . GLU A 1 87 ? -3.249 -10.819 -16.348 1.00 63.25 87 GLU A N 1
ATOM 702 C CA . GLU A 1 87 ? -4.568 -10.567 -16.956 1.00 63.25 87 GLU A CA 1
ATOM 703 C C . GLU A 1 87 ? -5.696 -10.362 -15.928 1.00 63.25 87 GLU A C 1
ATOM 705 O O . GLU A 1 87 ? -6.692 -9.698 -16.202 1.00 63.25 87 GLU A O 1
ATOM 710 N N . GLN A 1 88 ? -5.522 -10.877 -14.712 1.00 62.53 88 GLN A N 1
ATOM 711 C CA . GLN A 1 88 ? -6.441 -10.739 -13.584 1.00 62.53 88 GLN A CA 1
ATOM 712 C C . GLN A 1 88 ? -6.012 -9.637 -12.605 1.00 62.53 88 GLN A C 1
ATOM 714 O O . GLN A 1 88 ? -6.456 -9.623 -11.458 1.00 62.53 88 GLN A O 1
ATOM 719 N N . SER A 1 89 ? -5.190 -8.676 -13.044 1.00 65.88 89 SER A N 1
ATOM 720 C CA . SER A 1 89 ? -4.770 -7.534 -12.216 1.00 65.88 89 SER A CA 1
ATOM 721 C C . SER A 1 89 ? -5.960 -6.797 -11.570 1.00 65.88 89 SER A C 1
ATOM 723 O O . SER A 1 89 ? -5.897 -6.417 -10.401 1.00 65.88 89 SER A O 1
ATOM 725 N N . TYR A 1 90 ? -7.097 -6.724 -12.270 1.00 70.44 90 TYR A N 1
ATOM 726 C CA . TYR A 1 90 ? -8.356 -6.196 -11.735 1.00 70.44 90 TYR A CA 1
ATOM 727 C C . TYR A 1 90 ? -8.879 -6.962 -10.508 1.00 70.44 90 TYR A C 1
ATOM 729 O O . TYR A 1 90 ? -9.365 -6.341 -9.565 1.00 70.44 90 TYR A O 1
ATOM 737 N N . ILE A 1 91 ? -8.755 -8.293 -10.486 1.00 74.56 91 ILE A N 1
ATOM 738 C CA . ILE A 1 91 ? -9.182 -9.134 -9.355 1.00 74.56 91 ILE A CA 1
ATOM 739 C C . ILE A 1 91 ? -8.318 -8.841 -8.128 1.00 74.56 91 ILE A C 1
ATOM 741 O O . ILE A 1 91 ? -8.848 -8.743 -7.023 1.00 74.56 91 ILE A O 1
ATOM 745 N N . GLY A 1 92 ? -7.012 -8.636 -8.325 1.00 74.56 92 GLY A N 1
ATOM 746 C CA . GLY A 1 92 ? -6.086 -8.288 -7.243 1.00 74.56 92 GLY A CA 1
ATOM 747 C C . GLY A 1 92 ? -6.497 -7.003 -6.547 1.00 74.56 92 GLY A C 1
ATOM 748 O O . GLY A 1 92 ? -6.594 -6.947 -5.325 1.00 74.56 92 GLY A O 1
ATOM 749 N N . VAL A 1 93 ? -6.872 -5.992 -7.321 1.00 76.44 93 VAL A N 1
ATOM 750 C CA . VAL A 1 93 ? -7.252 -4.704 -6.742 1.00 76.44 93 VAL A CA 1
ATOM 751 C C . VAL A 1 93 ? -8.644 -4.692 -6.147 1.00 76.44 93 VAL A C 1
ATOM 753 O O . VAL A 1 93 ? -8.839 -4.042 -5.123 1.00 76.44 93 VAL A O 1
ATOM 756 N N . ILE A 1 94 ? -9.592 -5.456 -6.691 1.00 78.75 94 ILE A N 1
ATOM 757 C CA . ILE A 1 94 ? -10.880 -5.678 -6.019 1.00 78.75 94 ILE A CA 1
ATOM 758 C C . ILE A 1 94 ? -10.656 -6.384 -4.675 1.00 78.75 94 ILE A C 1
ATOM 760 O O . ILE A 1 94 ? -11.243 -5.994 -3.666 1.00 78.75 94 ILE A O 1
ATOM 764 N N . PHE A 1 95 ? -9.774 -7.381 -4.631 1.00 82.25 95 PHE A N 1
ATOM 765 C CA . PHE A 1 95 ? -9.451 -8.103 -3.403 1.00 82.25 95 PHE A CA 1
ATOM 766 C C . PHE A 1 95 ? -8.843 -7.180 -2.337 1.00 82.25 95 PHE A C 1
ATOM 768 O O . PHE A 1 95 ? -9.304 -7.145 -1.193 1.00 82.25 95 PHE A O 1
ATOM 775 N N . VAL A 1 96 ? -7.864 -6.363 -2.724 1.00 81.25 96 VAL A N 1
ATOM 776 C CA . VAL A 1 96 ? -7.220 -5.385 -1.835 1.00 81.25 96 VAL A CA 1
ATOM 777 C C . VAL A 1 96 ? -8.206 -4.312 -1.392 1.00 81.25 96 VAL A C 1
ATOM 779 O O . VAL A 1 96 ? -8.203 -3.924 -0.225 1.00 81.25 96 VAL A O 1
ATOM 782 N N . PHE A 1 97 ? -9.085 -3.86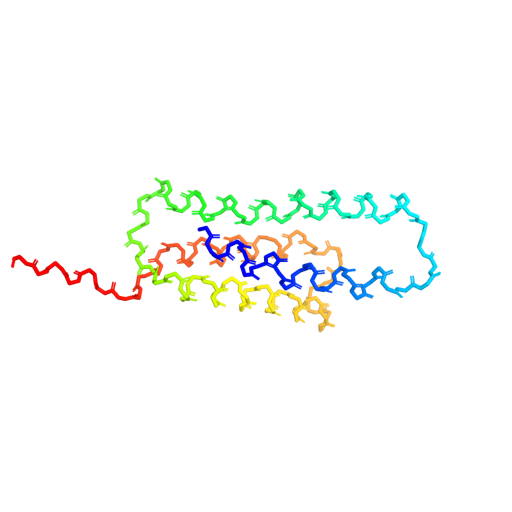3 -2.288 1.00 81.62 97 PHE A N 1
ATOM 783 C CA . PHE A 1 97 ? -10.152 -2.920 -1.972 1.00 81.62 97 PHE A CA 1
ATOM 784 C C . PHE A 1 97 ? -11.079 -3.473 -0.883 1.00 81.62 97 PHE A C 1
ATOM 786 O O . PHE A 1 97 ? -11.365 -2.773 0.089 1.00 81.62 97 PHE A O 1
ATOM 793 N N . VAL A 1 98 ? -11.492 -4.740 -0.990 1.00 82.31 98 VAL A N 1
ATOM 794 C CA . VAL A 1 98 ? -12.316 -5.414 0.028 1.00 82.31 98 VAL A CA 1
ATOM 795 C C . VAL A 1 98 ? -11.558 -5.554 1.352 1.00 82.31 98 VAL A C 1
ATOM 797 O O . VAL A 1 98 ? -12.124 -5.281 2.408 1.00 82.31 98 VAL A O 1
ATOM 800 N N . LEU A 1 99 ? -10.268 -5.897 1.328 1.00 80.94 99 LEU A N 1
ATOM 801 C CA . LEU A 1 99 ? -9.424 -5.953 2.532 1.00 80.94 99 LEU A CA 1
ATOM 802 C C . LEU A 1 99 ? -9.276 -4.586 3.216 1.00 80.94 99 LEU A C 1
ATOM 804 O O . LEU A 1 99 ? -9.393 -4.491 4.443 1.00 80.94 99 LEU A O 1
ATOM 808 N N . PHE A 1 100 ? -9.058 -3.523 2.439 1.00 78.06 100 PHE A N 1
ATOM 809 C CA . PHE A 1 100 ? -9.018 -2.143 2.929 1.00 78.06 100 PHE A CA 1
ATOM 810 C C . PHE A 1 100 ? -10.361 -1.731 3.537 1.00 78.06 100 PHE A C 1
ATOM 812 O O . PHE A 1 100 ? -10.388 -1.082 4.586 1.00 78.06 100 PHE A O 1
ATOM 819 N N . PHE A 1 101 ? -11.464 -2.147 2.912 1.00 80.12 101 PHE A N 1
ATOM 820 C CA . PHE A 1 101 ? -1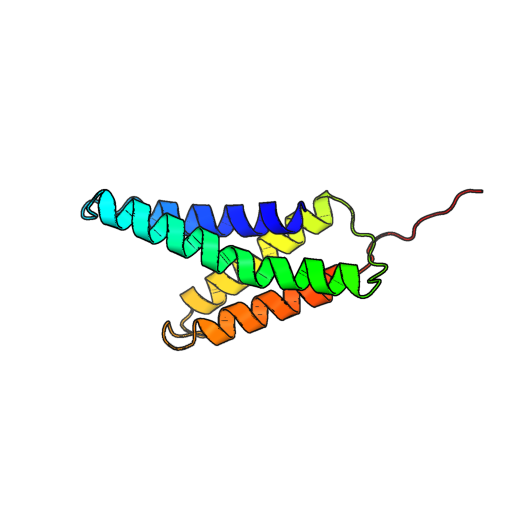2.816 -1.911 3.402 1.00 80.12 101 PHE A CA 1
ATOM 821 C C . PHE A 1 101 ? -13.053 -2.624 4.741 1.00 80.12 101 PHE A C 1
ATOM 823 O O . PHE A 1 101 ? -13.383 -1.966 5.722 1.00 80.12 101 PHE A O 1
ATOM 830 N N . ILE A 1 102 ? -12.795 -3.934 4.837 1.00 81.44 102 ILE A N 1
ATOM 831 C CA . ILE A 1 102 ? -12.968 -4.718 6.076 1.00 81.44 102 ILE A CA 1
ATOM 832 C C . ILE A 1 102 ? -12.094 -4.164 7.206 1.00 81.44 102 ILE A C 1
ATOM 834 O O . ILE A 1 102 ? -12.558 -4.009 8.335 1.00 81.44 102 ILE A O 1
ATOM 838 N N . THR A 1 103 ? -10.844 -3.803 6.908 1.00 75.88 103 THR A N 1
ATOM 839 C CA . THR A 1 103 ? -9.915 -3.253 7.908 1.00 75.88 103 THR A CA 1
ATOM 840 C C . THR A 1 103 ? -10.422 -1.945 8.517 1.00 75.88 103 THR A C 1
ATOM 842 O O . THR A 1 103 ? -10.140 -1.665 9.679 1.00 75.88 103 THR A O 1
ATOM 845 N N . ALA A 1 104 ? -11.201 -1.152 7.777 1.00 75.19 104 ALA A N 1
ATOM 846 C CA . ALA A 1 104 ? -11.829 0.050 8.320 1.00 75.19 104 ALA A CA 1
ATOM 847 C C . ALA A 1 104 ? -12.964 -0.253 9.316 1.00 75.19 104 ALA A C 1
ATOM 849 O O . ALA A 1 104 ? -13.235 0.574 10.185 1.00 75.19 104 ALA A O 1
ATOM 850 N N . TYR A 1 105 ? -13.610 -1.419 9.211 1.00 71.25 105 TYR A N 1
ATOM 851 C CA . TYR A 1 105 ? -14.641 -1.878 10.151 1.00 71.25 105 TYR A CA 1
ATOM 852 C C . TYR A 1 105 ? -14.064 -2.581 11.382 1.00 71.25 105 TYR A C 1
ATOM 854 O O . TYR A 1 105 ? -14.718 -2.623 12.424 1.00 71.25 105 TYR A O 1
ATOM 862 N N . ILE A 1 106 ? -12.846 -3.121 11.292 1.00 73.44 106 ILE A N 1
ATOM 863 C CA . ILE A 1 106 ? -12.178 -3.753 12.430 1.00 73.44 106 ILE A CA 1
ATOM 864 C C . ILE A 1 106 ? -11.800 -2.677 13.460 1.00 73.44 106 ILE A C 1
ATOM 866 O O . ILE A 1 106 ? -11.156 -1.676 13.152 1.00 73.44 106 ILE A O 1
ATOM 870 N N . SER A 1 107 ? -12.198 -2.911 14.710 1.00 62.03 107 SER A N 1
ATOM 871 C CA . SER A 1 107 ? -11.828 -2.111 15.876 1.00 62.03 107 SER A CA 1
ATOM 872 C C . SER A 1 107 ? -11.056 -3.008 16.841 1.00 62.03 107 SER A C 1
ATOM 874 O O . SER A 1 107 ? -11.623 -3.933 17.419 1.00 62.03 107 SER A O 1
ATOM 876 N N . ILE A 1 108 ? -9.753 -2.774 16.986 1.00 57.53 108 ILE A N 1
ATOM 877 C CA . ILE A 1 108 ? -8.883 -3.472 17.940 1.00 57.53 108 ILE A CA 1
ATOM 878 C C . ILE A 1 108 ? -8.462 -2.427 18.957 1.00 57.53 108 ILE A C 1
ATOM 880 O O . ILE A 1 108 ? -7.627 -1.563 18.687 1.00 5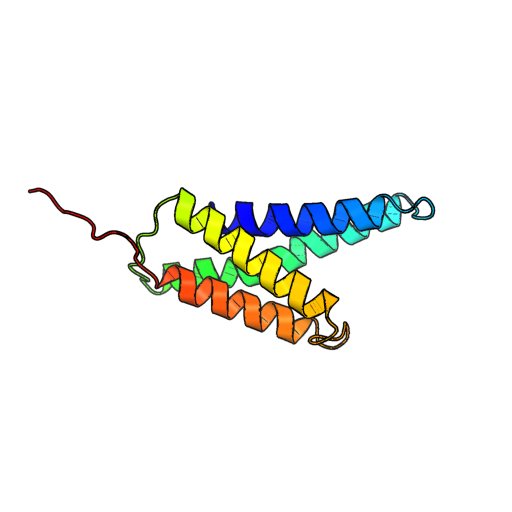7.53 108 ILE A O 1
ATOM 884 N N . GLY A 1 109 ? -9.079 -2.525 20.129 1.00 48.91 109 GLY A N 1
ATOM 885 C CA . GLY A 1 109 ? -8.960 -1.542 21.191 1.00 48.91 109 GLY A CA 1
ATOM 886 C C . GLY A 1 109 ? -10.281 -0.820 21.370 1.00 48.91 109 GLY A C 1
ATOM 887 O O . GLY A 1 109 ? -10.597 0.135 20.666 1.00 48.91 109 GLY A O 1
ATOM 888 N N . LYS A 1 110 ? -11.052 -1.295 22.347 1.00 44.97 110 LYS A N 1
ATOM 889 C CA . LYS A 1 110 ? -12.133 -0.538 22.972 1.00 44.97 110 LYS A CA 1
ATOM 890 C C . LYS A 1 110 ? -11.622 0.891 23.205 1.00 44.97 110 LYS A C 1
ATOM 892 O O . LYS A 1 110 ? -10.568 1.058 23.817 1.00 44.97 110 LYS A O 1
ATOM 897 N N . GLN A 1 111 ? -12.351 1.909 22.745 1.00 49.16 111 GLN A N 1
ATOM 898 C CA . GLN A 1 111 ? -12.278 3.204 23.414 1.00 49.16 111 GLN A CA 1
ATOM 899 C C . GLN A 1 111 ? -12.721 2.938 24.852 1.00 49.16 111 GLN A C 1
ATOM 901 O O . GLN A 1 111 ? -13.916 2.858 25.145 1.00 49.16 111 GLN A O 1
ATOM 906 N N . THR A 1 112 ? -11.758 2.703 25.739 1.00 46.62 112 THR A N 1
ATOM 907 C CA . THR A 1 112 ? -11.961 2.926 27.161 1.00 46.62 112 THR A CA 1
ATOM 908 C C . THR A 1 112 ? -12.211 4.423 27.282 1.00 46.62 112 THR A C 1
ATOM 910 O O . THR A 1 112 ? -11.293 5.233 27.315 1.00 46.62 112 THR A O 1
ATOM 913 N N . ASN A 1 113 ? -13.491 4.778 27.192 1.00 49.34 113 ASN A N 1
ATOM 914 C CA . ASN A 1 113 ? -14.021 5.990 27.779 1.00 49.34 113 ASN A CA 1
ATOM 915 C C . ASN A 1 113 ? -13.857 5.798 29.289 1.00 49.34 113 ASN A C 1
ATOM 917 O O . ASN A 1 113 ? -14.671 5.123 29.919 1.00 49.34 113 ASN A O 1
ATOM 921 N N . GLU A 1 114 ? -12.751 6.286 29.837 1.00 41.22 114 GLU A N 1
ATOM 922 C CA . GLU A 1 114 ? -12.682 6.606 31.257 1.00 41.22 114 GLU A CA 1
ATOM 923 C C . GLU A 1 114 ? -13.345 7.976 31.413 1.00 41.22 114 GLU A C 1
ATOM 925 O O . GLU A 1 114 ? -12.839 8.981 30.914 1.00 41.22 114 GLU A O 1
ATOM 930 N N . ASN A 1 115 ? -14.558 7.934 31.978 1.00 39.12 115 ASN A N 1
ATOM 931 C CA . ASN A 1 115 ? -15.306 9.085 32.483 1.00 39.12 115 ASN A CA 1
ATOM 932 C C . ASN A 1 115 ? -14.527 9.799 33.588 1.00 39.12 115 ASN A C 1
ATOM 934 O O . ASN A 1 115 ? -13.898 9.082 34.400 1.00 39.12 115 ASN A O 1
#

Sequence (115 aa):
MLLYFGYFLVHAYSIVDKISQPHLAPSVILFSLTVFIIWTFIPVTGYFIAKLFKAGGYLNKYALFIAGVLIATIENSLFHFKILTYEQSYIGVIFVFVLFFITAYISIGKQTNEN

Radius of gyration: 16.18 Å; chains: 1; bounding box: 40×27×53 Å

pLDDT: mean 72.04, std 9.7, range [39.12, 84.19]

Organism: NCBI:txid1230533

Foldseek 3Di:
DLLLVLLVVLVVVVLVVVVPPPPDDPVVSVVVVVVVVVLSVLLVVLLVVLVVVVQVADDPSVRSNVLSNVLNVVLVVCVVVVVDPPVNVVVSSVVSSVSSNVNSNHHDDDPPPPD